Protein AF-A0AA91I4E4-F1 (afdb_monomer_lite)

Secondary structure (DSSP, 8-state):
--EEEEEEEETTS-EEEEEEETTTTEEEEEEESSHHHHHHTTSS----------TTEEEEEEETTGGGT-----EEEEEETTTTEE-S--BGGGGG----

Organism: NCBI:txid702114

Sequence (100 aa):
MARYTGAVRFGDGELRYFVFDGTTDTARRRLYISDSEAFSAWDTIIENDKSCVACDDQEVEVMPYFCHGDQRIAFTSMASKDRTRLTGITSVNTLFVSDN

Foldseek 3Di:
DDWAKKWKQFPVRQIWIFIADPVQQFTDFATHNDSVVRVVCPPPDDPPDPDDDDPQWGKIFIGRHVVVVGRDRLDIFTHHPVRRTTPGGGGSVVVPDDDD

Radius of gyration: 12.78 Å; chains: 1; bounding box: 30×31×40 Å

pLDDT: mean 79.13, std 13.7, range [42.34, 93.06]

Structure (mmCIF, N/CA/C/O backbone):
data_AF-A0AA91I4E4-F1
#
_entry.id   AF-A0AA91I4E4-F1
#
loop_
_atom_site.group_PDB
_atom_site.id
_atom_site.type_symbol
_atom_site.label_atom_id
_atom_site.label_alt_id
_atom_site.label_comp_id
_atom_site.label_asym_id
_atom_site.label_entity_id
_atom_site.label_seq_id
_atom_site.pdbx_PDB_ins_code
_atom_site.Cartn_x
_atom_site.Cartn_y
_atom_site.Cartn_z
_atom_site.occupancy
_atom_site.B_iso_or_equiv
_at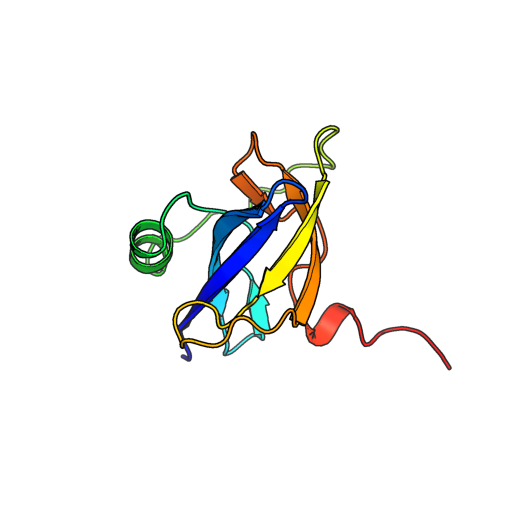om_site.auth_seq_id
_atom_site.auth_comp_id
_atom_site.auth_asym_id
_atom_site.auth_atom_id
_atom_site.pdbx_PDB_model_num
ATOM 1 N N . MET A 1 1 ? -3.084 -17.770 -6.899 1.00 60.19 1 MET A N 1
ATOM 2 C CA . MET A 1 1 ? -2.517 -16.802 -5.936 1.00 60.19 1 MET A CA 1
ATOM 3 C C . MET A 1 1 ? -3.348 -15.542 -6.009 1.00 60.19 1 MET A C 1
ATOM 5 O O . MET A 1 1 ? -3.540 -15.042 -7.113 1.00 60.19 1 MET A O 1
ATOM 9 N N . ALA A 1 2 ? -3.883 -15.088 -4.880 1.00 75.12 2 ALA A N 1
ATOM 10 C CA . ALA A 1 2 ? -4.687 -13.875 -4.823 1.00 75.12 2 ALA A CA 1
ATOM 11 C C . ALA A 1 2 ? -3.747 -12.668 -4.690 1.00 75.12 2 ALA A C 1
ATOM 13 O O . ALA A 1 2 ? -3.029 -12.549 -3.700 1.00 75.12 2 ALA A O 1
ATOM 14 N N . ARG A 1 3 ? -3.681 -11.843 -5.739 1.00 82.88 3 ARG A N 1
ATOM 15 C CA . ARG A 1 3 ? -2.786 -10.685 -5.829 1.00 82.88 3 ARG A CA 1
ATOM 16 C C . ARG A 1 3 ? -3.617 -9.437 -5.618 1.00 82.88 3 ARG A C 1
ATOM 18 O O . ARG A 1 3 ? -4.561 -9.214 -6.372 1.00 82.88 3 ARG A O 1
ATOM 25 N N . TYR A 1 4 ? -3.253 -8.650 -4.622 1.00 87.75 4 TYR A N 1
ATOM 26 C CA . TYR A 1 4 ? -3.983 -7.451 -4.262 1.00 87.75 4 TYR A CA 1
ATOM 27 C C . TYR A 1 4 ? -3.015 -6.276 -4.185 1.00 87.75 4 TYR A C 1
ATOM 29 O O . TYR A 1 4 ? -1.848 -6.433 -3.821 1.00 87.75 4 TYR A O 1
ATOM 37 N N . THR A 1 5 ? -3.499 -5.091 -4.533 1.00 90.19 5 THR A N 1
ATOM 38 C CA . THR A 1 5 ? -2.771 -3.853 -4.270 1.00 90.19 5 THR A CA 1
ATOM 39 C C . THR A 1 5 ? -3.377 -3.222 -3.030 1.00 90.19 5 THR A C 1
ATOM 41 O O . THR A 1 5 ? -4.564 -2.877 -3.008 1.00 90.19 5 THR A O 1
ATOM 44 N N . GLY A 1 6 ? -2.546 -3.100 -2.004 1.00 91.56 6 GLY A N 1
ATOM 45 C CA . GLY A 1 6 ? -2.873 -2.388 -0.788 1.00 91.56 6 GLY A CA 1
ATOM 46 C C . GLY A 1 6 ? -2.399 -0.944 -0.845 1.00 91.56 6 GLY A C 1
ATOM 47 O O . GLY A 1 6 ? -1.597 -0.559 -1.699 1.00 91.56 6 GLY A O 1
ATOM 48 N N . ALA A 1 7 ? -2.890 -0.143 0.087 1.00 93.06 7 ALA A N 1
ATOM 49 C CA . ALA A 1 7 ? -2.441 1.219 0.299 1.00 93.06 7 ALA A CA 1
ATOM 50 C C . ALA A 1 7 ? -2.193 1.468 1.783 1.00 93.06 7 ALA A C 1
ATOM 52 O O . ALA A 1 7 ? -2.878 0.917 2.642 1.00 93.06 7 ALA A O 1
ATOM 53 N N . VAL A 1 8 ? -1.204 2.294 2.083 1.00 92.38 8 VAL A N 1
ATOM 54 C CA . VAL A 1 8 ? -1.004 2.873 3.402 1.00 92.38 8 VAL A CA 1
ATOM 55 C C . VAL A 1 8 ? -1.371 4.342 3.366 1.00 92.38 8 VAL A C 1
ATOM 57 O O . VAL A 1 8 ? -1.032 5.038 2.407 1.00 92.38 8 VAL A O 1
ATOM 60 N N . ARG A 1 9 ? -2.061 4.802 4.406 1.00 92.88 9 ARG A N 1
ATOM 61 C CA . ARG A 1 9 ? -2.391 6.208 4.610 1.00 92.88 9 ARG A CA 1
ATOM 62 C C . ARG A 1 9 ? -1.516 6.773 5.716 1.00 92.88 9 ARG A C 1
ATOM 64 O O . ARG A 1 9 ? -1.525 6.267 6.835 1.00 92.88 9 ARG A O 1
ATOM 71 N N . PHE A 1 10 ? -0.756 7.805 5.377 1.00 90.81 10 PHE A N 1
ATOM 72 C CA . PHE A 1 10 ? 0.031 8.576 6.332 1.00 90.81 10 PHE A CA 1
ATOM 73 C C . PHE A 1 10 ? -0.845 9.611 7.044 1.00 90.81 10 PHE A C 1
ATOM 75 O O . PHE A 1 10 ? -1.926 9.959 6.566 1.00 90.81 10 PHE A O 1
ATOM 82 N N . GLY A 1 11 ? -0.370 10.128 8.181 1.00 86.44 11 GLY A N 1
ATOM 83 C CA . GLY A 1 11 ? -1.120 11.087 9.005 1.00 86.44 11 GLY A CA 1
ATOM 84 C C . GLY A 1 11 ? -1.471 12.412 8.314 1.00 86.44 11 GLY A C 1
ATOM 85 O O . GLY A 1 11 ? -2.384 13.105 8.749 1.00 86.44 11 GLY A O 1
ATOM 86 N N . ASP A 1 12 ? -0.795 12.757 7.218 1.00 87.94 12 ASP A N 1
ATOM 87 C CA . ASP A 1 12 ? -1.113 13.912 6.369 1.00 87.94 12 ASP A CA 1
ATOM 88 C C . ASP A 1 12 ? -2.098 13.592 5.229 1.00 87.94 12 ASP A C 1
ATOM 90 O O . ASP A 1 12 ? -2.403 14.453 4.406 1.00 87.94 12 ASP A O 1
ATOM 94 N N . GLY A 1 13 ? -2.611 12.360 5.178 1.00 86.44 13 GLY A N 1
ATOM 95 C CA . GLY A 1 13 ? -3.522 11.881 4.142 1.00 86.44 13 GLY A CA 1
ATOM 96 C C . GLY A 1 13 ? -2.827 11.392 2.870 1.00 86.44 13 GLY A C 1
ATOM 97 O O . GLY A 1 13 ? -3.517 10.957 1.948 1.00 86.44 13 GLY A O 1
ATOM 98 N N . GLU A 1 14 ? -1.490 11.423 2.803 1.00 90.25 14 GLU A N 1
ATOM 99 C CA . GLU A 1 14 ? -0.749 10.869 1.670 1.00 90.25 14 GLU A CA 1
ATOM 100 C C . GLU A 1 14 ? -0.971 9.354 1.585 1.00 90.25 14 GLU A C 1
ATOM 102 O O . GLU A 1 14 ? -0.857 8.633 2.581 1.00 90.25 14 GLU A O 1
ATOM 107 N N . LEU A 1 15 ? -1.275 8.870 0.380 1.00 91.69 15 LEU A N 1
ATOM 108 C CA . LEU A 1 15 ? -1.407 7.448 0.095 1.00 91.69 15 LEU A CA 1
ATOM 109 C C . LEU A 1 15 ? -0.148 6.931 -0.588 1.00 91.69 15 LEU A C 1
ATOM 111 O O . LEU A 1 15 ? 0.324 7.503 -1.571 1.00 91.69 15 LEU A O 1
ATOM 115 N N . ARG A 1 16 ? 0.359 5.805 -0.097 1.00 92.81 16 ARG A N 1
ATOM 116 C CA . ARG A 1 16 ? 1.369 5.009 -0.797 1.00 92.81 16 ARG A CA 1
ATOM 117 C C . ARG A 1 16 ? 0.855 3.602 -1.006 1.00 92.81 16 ARG A C 1
ATOM 119 O O . ARG A 1 16 ? 0.148 3.068 -0.164 1.00 92.81 16 ARG A O 1
ATOM 126 N N . TYR A 1 17 ? 1.243 2.984 -2.104 1.00 92.25 17 TYR A N 1
ATOM 127 C CA . TYR A 1 17 ? 0.722 1.688 -2.518 1.00 92.25 17 TYR A CA 1
ATOM 128 C C . TYR A 1 17 ? 1.714 0.584 -2.208 1.00 92.25 17 TYR A C 1
ATOM 130 O O . TYR A 1 17 ? 2.918 0.810 -2.201 1.00 92.25 17 TYR A O 1
ATOM 138 N N . PHE A 1 18 ? 1.234 -0.624 -1.971 1.00 91.06 18 PHE A N 1
ATOM 139 C CA . PHE A 1 18 ? 2.083 -1.790 -1.784 1.00 91.06 18 PHE A CA 1
ATOM 140 C C . PHE A 1 18 ? 1.421 -3.027 -2.360 1.00 91.06 18 PHE A C 1
ATOM 142 O O . PHE A 1 18 ? 0.221 -3.073 -2.624 1.00 91.06 18 PHE A O 1
ATOM 149 N N . VAL A 1 19 ? 2.227 -4.060 -2.543 1.00 90.00 19 VAL A N 1
ATOM 150 C CA . VAL A 1 19 ? 1.743 -5.355 -2.998 1.00 90.00 19 VAL A CA 1
ATOM 151 C C . VAL A 1 19 ? 1.303 -6.177 -1.796 1.00 90.00 19 VAL A C 1
ATOM 153 O O . VAL A 1 19 ? 2.112 -6.438 -0.909 1.00 90.00 19 VAL A O 1
ATOM 156 N N . PHE A 1 20 ? 0.054 -6.620 -1.781 1.00 88.69 20 PHE A N 1
ATOM 157 C CA . PHE A 1 20 ? -0.480 -7.520 -0.770 1.00 88.69 20 PHE A CA 1
ATOM 158 C C . PHE A 1 20 ? -0.657 -8.924 -1.355 1.00 88.69 20 PHE A C 1
ATOM 160 O O . PHE A 1 20 ? -1.346 -9.130 -2.359 1.00 88.69 20 PHE A O 1
ATOM 167 N N . ASP A 1 21 ? 0.000 -9.903 -0.739 1.00 87.44 21 ASP A N 1
ATOM 168 C CA . ASP A 1 21 ? -0.184 -11.309 -1.073 1.00 87.44 21 ASP A CA 1
ATOM 169 C C . ASP A 1 21 ? -1.322 -11.871 -0.225 1.00 87.44 21 ASP A C 1
ATOM 171 O O . ASP A 1 21 ? -1.135 -12.208 0.942 1.00 87.44 21 ASP A O 1
ATOM 175 N N . GLY A 1 22 ? -2.503 -12.002 -0.827 1.00 82.94 22 GLY A N 1
ATOM 176 C CA . GLY A 1 22 ? -3.672 -12.573 -0.161 1.00 82.94 22 GLY A CA 1
ATOM 177 C C . GLY A 1 22 ? -3.580 -14.082 0.076 1.00 82.94 22 GLY A C 1
ATOM 178 O O . GLY A 1 22 ? -4.460 -14.652 0.706 1.00 82.94 22 GLY A O 1
ATOM 179 N N . THR A 1 23 ? -2.544 -14.751 -0.439 1.00 83.56 23 THR A N 1
ATOM 180 C CA . THR A 1 23 ? -2.290 -16.176 -0.168 1.00 83.56 23 THR A CA 1
ATOM 181 C C . THR A 1 23 ? -1.590 -16.358 1.176 1.00 83.56 23 THR A C 1
ATOM 183 O O . THR A 1 23 ? -1.868 -17.314 1.893 1.00 83.56 23 THR A O 1
ATOM 186 N N . THR A 1 24 ? -0.667 -15.452 1.502 1.00 82.12 24 THR A N 1
ATOM 187 C CA . THR A 1 24 ? 0.124 -15.462 2.744 1.00 82.12 24 THR A CA 1
ATOM 188 C C . THR A 1 24 ? -0.309 -14.375 3.727 1.00 82.12 24 THR A C 1
ATOM 190 O O . THR A 1 24 ? 0.308 -14.219 4.778 1.00 82.12 24 THR A O 1
ATOM 193 N N . ASP A 1 25 ? -1.353 -13.618 3.381 1.00 83.12 25 ASP A N 1
ATOM 194 C CA . ASP A 1 25 ? -1.888 -12.493 4.147 1.00 83.12 25 ASP A CA 1
ATOM 195 C C . ASP A 1 25 ? -0.783 -11.511 4.583 1.00 83.12 25 ASP A C 1
ATOM 197 O O . ASP A 1 25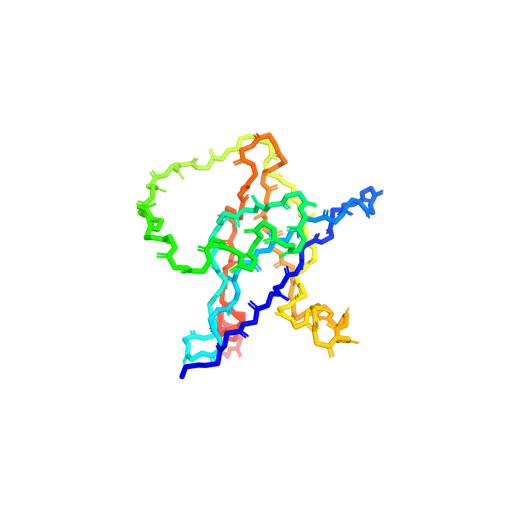 ? -0.657 -11.108 5.742 1.00 83.12 25 ASP A O 1
ATOM 201 N N . THR A 1 26 ? 0.111 -11.194 3.644 1.00 83.44 26 THR A N 1
ATOM 202 C CA . THR A 1 26 ? 1.331 -10.428 3.916 1.00 83.44 26 THR A CA 1
ATOM 203 C C . THR A 1 26 ? 1.500 -9.282 2.926 1.00 83.44 26 THR A C 1
ATOM 205 O O . THR A 1 26 ? 1.490 -9.458 1.707 1.00 83.44 26 THR A O 1
ATOM 208 N N . ALA A 1 27 ? 1.713 -8.084 3.460 1.00 85.38 27 ALA A N 1
ATOM 209 C CA . ALA A 1 27 ? 2.119 -6.903 2.721 1.00 85.38 27 ALA A CA 1
ATOM 210 C C . ALA A 1 27 ? 3.612 -6.970 2.389 1.00 85.38 27 ALA A C 1
ATOM 212 O O . ALA A 1 27 ? 4.469 -7.142 3.261 1.00 85.38 27 ALA A O 1
ATOM 213 N N . ARG A 1 28 ? 3.957 -6.762 1.119 1.00 86.44 28 ARG A N 1
ATOM 214 C CA . ARG A 1 28 ? 5.340 -6.488 0.742 1.00 86.44 28 ARG A CA 1
ATOM 215 C C . ARG A 1 28 ? 5.753 -5.160 1.349 1.00 86.44 28 ARG A C 1
ATOM 217 O O . ARG A 1 28 ? 5.021 -4.178 1.307 1.00 86.44 28 ARG A O 1
ATOM 224 N N . ARG A 1 29 ? 6.975 -5.127 1.876 1.00 84.44 29 ARG A N 1
ATOM 225 C CA . ARG A 1 29 ? 7.462 -3.945 2.583 1.00 84.44 29 ARG A CA 1
ATOM 226 C C . ARG A 1 29 ? 7.634 -2.729 1.681 1.00 84.44 29 ARG A C 1
ATOM 228 O O . ARG A 1 29 ? 7.565 -1.622 2.184 1.00 84.44 29 ARG A O 1
ATOM 235 N N . ARG A 1 30 ? 7.912 -2.898 0.389 1.00 86.50 30 ARG A N 1
ATOM 236 C CA . ARG A 1 30 ? 8.150 -1.766 -0.515 1.00 86.50 30 ARG A CA 1
ATOM 237 C C . ARG A 1 30 ? 6.848 -1.004 -0.766 1.00 86.50 30 ARG A C 1
ATOM 239 O O . ARG A 1 30 ? 5.842 -1.612 -1.122 1.00 86.50 30 ARG A O 1
ATOM 246 N N . LEU A 1 31 ? 6.916 0.311 -0.603 1.00 88.38 31 LEU A N 1
ATOM 247 C CA . LEU A 1 31 ? 5.858 1.246 -0.944 1.00 88.38 31 LEU A CA 1
ATOM 248 C C . LEU A 1 31 ? 6.144 1.901 -2.300 1.00 88.38 31 LEU A C 1
ATOM 250 O O . LEU A 1 31 ? 7.297 2.121 -2.673 1.00 88.38 31 LEU A O 1
ATOM 254 N N . TYR A 1 32 ? 5.079 2.251 -3.002 1.00 90.31 32 TYR A N 1
ATOM 255 C CA . TYR A 1 32 ? 5.069 2.846 -4.331 1.00 90.31 32 TYR A CA 1
ATOM 256 C C . TYR A 1 32 ? 4.229 4.116 -4.322 1.00 90.31 32 TYR A C 1
ATOM 258 O O . TYR A 1 32 ? 3.363 4.294 -3.461 1.00 90.31 32 TYR A O 1
ATOM 266 N N . ILE A 1 33 ? 4.497 5.017 -5.262 1.00 88.31 33 ILE A N 1
ATOM 267 C CA . ILE A 1 33 ? 3.785 6.297 -5.339 1.00 88.31 33 ILE A CA 1
ATOM 268 C C . ILE A 1 33 ? 2.436 6.101 -6.032 1.00 88.31 33 ILE A C 1
ATOM 270 O O . ILE A 1 33 ? 1.472 6.774 -5.684 1.00 88.31 33 ILE A O 1
ATOM 274 N N . SER A 1 34 ? 2.350 5.145 -6.963 1.00 87.44 34 SER A N 1
ATOM 275 C CA . SER A 1 34 ? 1.127 4.860 -7.723 1.00 87.44 34 SER A CA 1
ATOM 276 C 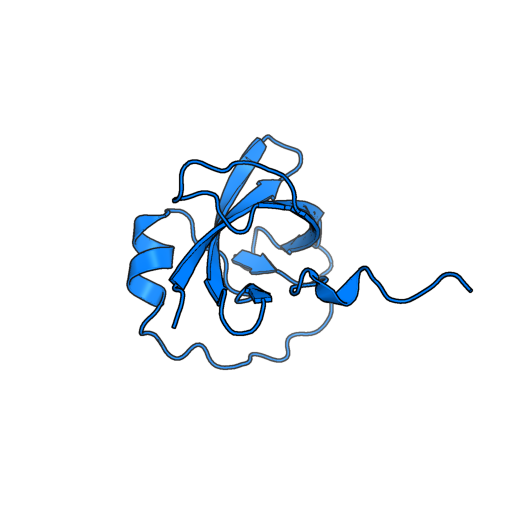C . SER A 1 34 ? 0.697 3.395 -7.620 1.00 87.44 34 SER A C 1
ATOM 278 O O . SER A 1 34 ? 1.528 2.494 -7.483 1.00 87.44 34 SER A O 1
ATOM 280 N N . ASP A 1 35 ? -0.604 3.141 -7.763 1.00 85.00 35 ASP A N 1
ATOM 281 C CA . ASP A 1 35 ? -1.185 1.794 -7.814 1.00 85.00 35 ASP A CA 1
ATOM 282 C C . ASP A 1 35 ? -0.606 0.969 -8.973 1.00 85.00 35 ASP A C 1
ATOM 284 O O . ASP A 1 35 ? -0.309 -0.216 -8.816 1.00 85.00 35 ASP A O 1
ATOM 288 N N . SER A 1 36 ? -0.372 1.618 -10.115 1.00 84.94 36 SER A N 1
ATOM 289 C CA . SER A 1 36 ? 0.143 0.983 -11.327 1.00 84.94 36 SER A CA 1
ATOM 290 C C . SER A 1 36 ? 1.595 0.521 -11.160 1.00 84.94 36 SER A C 1
ATOM 292 O O . SER A 1 36 ? 1.988 -0.514 -11.704 1.00 84.94 36 SER A O 1
ATOM 294 N N . GLU A 1 37 ? 2.388 1.249 -10.366 1.00 86.25 37 GLU A N 1
ATOM 295 C CA . GLU A 1 37 ? 3.752 0.848 -10.004 1.00 86.25 37 GLU A CA 1
ATOM 296 C C . GLU A 1 37 ? 3.736 -0.371 -9.082 1.00 86.25 37 GLU A C 1
ATOM 298 O O . GLU A 1 37 ? 4.467 -1.331 -9.326 1.00 86.25 37 GLU A O 1
ATOM 303 N N . ALA A 1 38 ? 2.872 -0.366 -8.062 1.00 84.75 38 ALA A N 1
ATOM 304 C CA . ALA A 1 38 ? 2.712 -1.506 -7.166 1.00 84.75 38 ALA A CA 1
ATOM 305 C C . ALA A 1 38 ? 2.238 -2.753 -7.930 1.00 84.75 38 ALA A C 1
ATOM 307 O O . ALA A 1 38 ? 2.793 -3.835 -7.746 1.00 84.75 38 ALA A O 1
ATOM 308 N N . PHE A 1 39 ? 1.273 -2.594 -8.838 1.00 83.62 39 PHE A N 1
ATOM 309 C CA . PHE A 1 39 ? 0.773 -3.678 -9.681 1.00 83.62 39 PHE A CA 1
ATOM 310 C C . PHE A 1 39 ? 1.875 -4.260 -10.577 1.00 83.62 39 PHE A C 1
ATOM 312 O O . PHE A 1 39 ? 2.067 -5.475 -10.617 1.00 83.62 39 PHE A O 1
ATOM 319 N N . SER A 1 40 ? 2.653 -3.396 -11.235 1.00 84.62 40 SER A N 1
ATOM 320 C CA . SER A 1 40 ? 3.763 -3.811 -12.105 1.00 84.62 40 SER A CA 1
ATOM 321 C C . SER A 1 40 ? 4.904 -4.471 -11.327 1.00 84.62 40 SER A C 1
ATOM 323 O O . SER A 1 40 ? 5.587 -5.354 -11.840 1.00 84.62 40 SER A O 1
ATOM 325 N N . ALA A 1 41 ? 5.105 -4.077 -10.069 1.00 83.88 41 ALA A N 1
ATOM 326 C CA . ALA A 1 41 ? 6.138 -4.633 -9.209 1.00 83.88 41 ALA A CA 1
ATOM 327 C C . ALA A 1 41 ? 5.788 -6.005 -8.611 1.00 83.88 41 ALA A C 1
ATOM 329 O O . ALA A 1 41 ? 6.607 -6.575 -7.883 1.00 83.88 41 ALA A O 1
ATOM 330 N N . TRP A 1 42 ? 4.606 -6.560 -8.905 1.00 79.06 42 TRP A N 1
ATOM 331 C CA . TRP A 1 42 ? 4.243 -7.899 -8.446 1.00 79.06 42 TRP A CA 1
ATOM 332 C C . TRP A 1 42 ? 5.265 -8.953 -8.905 1.00 79.06 42 TRP A C 1
ATOM 334 O O . TRP A 1 42 ? 5.721 -9.765 -8.091 1.00 79.06 42 TRP A O 1
ATOM 344 N N . ASP A 1 43 ? 5.633 -8.932 -10.188 1.00 76.62 43 ASP A N 1
ATOM 345 C CA . ASP A 1 43 ? 6.547 -9.911 -10.796 1.00 76.62 43 ASP A CA 1
ATOM 346 C C . ASP A 1 43 ? 8.026 -9.604 -10.507 1.00 76.62 43 ASP A C 1
ATOM 348 O O . ASP A 1 43 ? 8.900 -10.443 -10.729 1.00 76.62 43 ASP A O 1
ATOM 352 N N . THR A 1 44 ? 8.314 -8.434 -9.932 1.00 74.69 44 THR A N 1
ATOM 353 C CA . THR A 1 44 ? 9.651 -8.093 -9.454 1.00 74.69 44 THR A CA 1
ATOM 354 C C . THR A 1 44 ? 9.942 -8.855 -8.163 1.00 74.69 44 THR A C 1
ATOM 356 O O . THR A 1 44 ? 9.257 -8.692 -7.149 1.00 74.69 44 THR A O 1
ATOM 359 N N . ILE A 1 45 ? 10.991 -9.678 -8.186 1.00 59.72 45 ILE A N 1
ATOM 360 C CA . ILE A 1 45 ? 11.554 -10.302 -6.986 1.00 59.72 45 ILE A CA 1
ATOM 361 C C . ILE A 1 45 ? 12.200 -9.182 -6.169 1.00 59.72 45 ILE A C 1
ATOM 363 O O . ILE A 1 45 ? 13.240 -8.651 -6.548 1.00 59.72 45 ILE A O 1
ATOM 367 N N . ILE A 1 46 ? 11.562 -8.785 -5.070 1.00 60.81 46 ILE A N 1
ATOM 368 C CA . ILE A 1 46 ? 12.128 -7.781 -4.168 1.00 60.81 46 ILE A CA 1
ATOM 369 C C . ILE A 1 46 ? 13.000 -8.513 -3.154 1.00 60.81 46 ILE A C 1
ATOM 371 O O . ILE A 1 46 ? 12.495 -9.293 -2.343 1.00 60.81 46 ILE A O 1
ATOM 375 N N . GLU A 1 47 ? 14.309 -8.265 -3.213 1.00 54.16 47 GLU A N 1
ATOM 376 C CA . GLU A 1 47 ? 15.256 -8.764 -2.223 1.00 54.16 47 GLU A CA 1
ATOM 377 C C . GLU A 1 47 ? 14.864 -8.292 -0.821 1.00 54.16 47 GLU A C 1
ATOM 379 O O . GLU A 1 47 ? 14.458 -7.150 -0.584 1.00 54.16 47 GLU A O 1
ATOM 384 N N . ASN A 1 48 ? 14.942 -9.230 0.117 1.00 52.28 48 ASN A N 1
ATOM 385 C CA . ASN A 1 48 ? 14.510 -9.065 1.492 1.00 52.28 48 ASN A CA 1
ATOM 386 C C . ASN A 1 48 ? 15.551 -8.226 2.243 1.00 52.28 48 ASN A C 1
ATOM 388 O O . ASN A 1 48 ? 16.383 -8.744 2.985 1.00 52.28 48 ASN A O 1
ATOM 392 N N . ASP A 1 49 ? 15.553 -6.922 1.984 1.00 51.47 49 ASP A N 1
ATOM 393 C CA . ASP A 1 49 ? 16.555 -6.021 2.527 1.00 51.47 49 ASP A CA 1
ATOM 394 C C . ASP A 1 49 ? 16.350 -5.894 4.045 1.00 51.47 49 ASP A C 1
ATOM 396 O O . ASP A 1 49 ? 15.349 -5.347 4.514 1.00 51.47 49 ASP A O 1
ATOM 400 N N . LYS A 1 50 ? 17.244 -6.473 4.845 1.00 52.19 50 LYS A N 1
ATOM 401 C CA . LYS A 1 50 ? 17.182 -6.456 6.314 1.00 52.19 50 LYS A CA 1
ATOM 402 C C . LYS A 1 50 ? 17.665 -5.106 6.858 1.00 52.19 50 LYS A C 1
ATOM 404 O O . LYS A 1 50 ? 18.633 -5.062 7.608 1.00 52.19 50 LYS A O 1
ATOM 409 N N . SER A 1 51 ? 17.027 -3.998 6.490 1.00 48.06 51 SER A N 1
ATOM 410 C CA . SER A 1 51 ? 17.379 -2.709 7.087 1.00 48.06 51 SER A CA 1
ATOM 411 C C . SER A 1 51 ? 16.697 -2.538 8.444 1.00 48.06 51 SER A C 1
ATOM 413 O O . SER A 1 51 ? 15.481 -2.667 8.579 1.00 48.06 51 SER A O 1
ATOM 415 N N . CYS A 1 52 ? 17.539 -2.247 9.427 1.00 48.97 52 CYS A N 1
ATOM 416 C CA . CYS A 1 52 ? 17.262 -1.871 10.805 1.00 48.97 52 CYS A CA 1
ATOM 417 C C . CYS A 1 52 ? 16.441 -0.569 10.929 1.00 48.97 52 CYS A C 1
ATOM 419 O O . CYS A 1 52 ? 16.446 0.260 10.017 1.00 48.97 52 CYS A O 1
ATOM 421 N N . VAL A 1 53 ? 15.747 -0.469 12.073 1.00 52.94 53 VAL A N 1
ATOM 422 C CA . VAL A 1 53 ? 14.831 0.586 12.560 1.00 52.94 53 VAL A CA 1
ATOM 42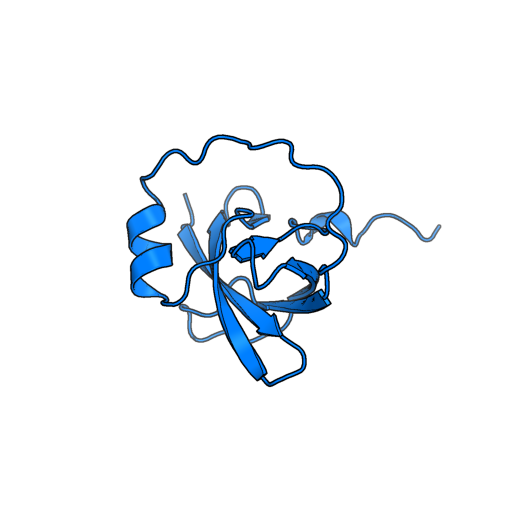3 C C . VAL A 1 53 ? 15.240 1.984 12.088 1.00 52.94 53 VAL A C 1
ATOM 425 O O . VAL A 1 53 ? 16.371 2.409 12.330 1.00 52.94 53 VAL A O 1
ATOM 428 N N . ALA A 1 54 ? 14.334 2.679 11.399 1.00 55.59 54 ALA A N 1
ATOM 429 C CA . ALA A 1 54 ? 14.595 3.993 10.826 1.00 55.59 54 ALA A CA 1
ATOM 430 C C . ALA A 1 54 ? 14.035 5.093 11.743 1.00 55.59 54 ALA A C 1
ATOM 432 O O . ALA A 1 54 ? 12.955 4.959 12.308 1.00 55.59 54 ALA A O 1
ATOM 433 N N . CYS A 1 55 ? 14.774 6.193 11.911 1.00 60.78 55 CYS A N 1
ATOM 434 C CA . CYS A 1 55 ? 14.359 7.308 12.773 1.00 60.78 55 CYS A CA 1
ATOM 435 C C . CYS A 1 55 ? 13.157 8.106 12.225 1.00 60.78 55 CYS A C 1
ATOM 437 O O . CYS A 1 55 ? 12.641 8.967 12.930 1.00 60.78 55 CYS A O 1
ATOM 439 N N . ASP A 1 56 ? 12.742 7.853 10.983 1.00 77.56 56 ASP A N 1
ATOM 440 C CA . ASP A 1 56 ? 11.641 8.521 10.280 1.00 77.56 56 ASP A CA 1
ATOM 441 C C . ASP A 1 56 ? 10.392 7.635 10.130 1.00 77.56 56 ASP A C 1
ATOM 443 O O . ASP A 1 56 ? 9.502 7.928 9.332 1.00 77.56 56 ASP A O 1
ATOM 447 N N . ASP A 1 57 ? 10.321 6.548 10.899 1.00 82.75 57 ASP A N 1
ATOM 448 C CA . ASP A 1 57 ? 9.150 5.684 10.944 1.00 82.75 57 ASP A CA 1
ATOM 449 C C . ASP A 1 57 ? 7.933 6.459 11.476 1.00 82.75 57 ASP A C 1
ATOM 451 O O . ASP A 1 57 ? 7.933 6.988 12.588 1.00 82.75 57 ASP A O 1
ATOM 455 N N . GLN A 1 58 ? 6.873 6.506 10.672 1.00 86.81 58 GLN A N 1
ATOM 456 C CA . GLN A 1 58 ? 5.591 7.114 11.011 1.00 86.81 58 GLN A CA 1
ATOM 457 C C . GLN A 1 58 ? 4.514 6.043 11.115 1.00 86.81 58 GLN A C 1
ATOM 459 O O . GLN A 1 58 ? 4.536 5.058 10.375 1.00 86.81 58 GLN A O 1
ATOM 464 N N . GLU A 1 59 ? 3.557 6.255 12.016 1.00 89.75 59 GLU A N 1
ATOM 465 C CA . GLU A 1 59 ? 2.369 5.412 12.073 1.00 89.75 59 GLU A CA 1
ATOM 466 C C . GLU A 1 59 ? 1.527 5.625 10.809 1.00 89.75 59 GLU A C 1
ATOM 468 O O . GLU A 1 59 ? 1.264 6.756 10.389 1.00 89.75 59 GLU A O 1
ATOM 473 N N . VAL A 1 60 ? 1.134 4.517 10.189 1.00 89.75 60 VAL A N 1
ATOM 474 C CA . VAL A 1 60 ? 0.329 4.483 8.975 1.00 89.75 60 VAL A CA 1
ATOM 475 C C . VAL A 1 60 ? -0.814 3.498 9.114 1.00 89.75 60 VAL A C 1
ATOM 477 O O . VAL A 1 60 ? -0.673 2.416 9.685 1.00 89.75 60 VAL A O 1
ATOM 480 N N . GLU A 1 61 ? -1.949 3.844 8.528 1.00 91.56 61 GLU A N 1
ATOM 481 C CA . GLU A 1 61 ? -3.090 2.943 8.428 1.00 91.56 61 GLU A CA 1
ATOM 482 C C . GLU A 1 61 ? -2.954 2.091 7.171 1.00 91.56 61 GLU A C 1
ATOM 484 O O . GLU A 1 61 ? -2.764 2.612 6.073 1.00 91.56 61 GLU A O 1
ATOM 489 N N . VAL A 1 62 ? -3.063 0.776 7.318 1.00 90.25 62 VAL A N 1
ATOM 490 C CA . VAL A 1 62 ? -2.857 -0.195 6.246 1.00 90.25 62 VAL A CA 1
ATOM 491 C C . VAL A 1 62 ? -4.203 -0.694 5.722 1.00 90.25 62 VAL A C 1
ATOM 493 O O . VAL A 1 62 ? -5.024 -1.221 6.473 1.00 90.25 62 VAL A O 1
ATOM 496 N N . MET A 1 63 ? -4.408 -0.565 4.411 1.00 92.81 63 MET A N 1
ATOM 497 C CA . MET A 1 63 ? -5.598 -0.974 3.659 1.00 92.81 63 MET A CA 1
ATOM 498 C C . MET A 1 63 ? -5.199 -2.022 2.605 1.00 92.81 63 MET A C 1
ATOM 500 O O . MET A 1 63 ? -4.804 -1.659 1.498 1.00 92.81 63 MET A O 1
ATOM 504 N N . PRO A 1 64 ? -5.266 -3.329 2.909 1.00 87.62 64 PRO A N 1
ATOM 505 C CA . PRO A 1 64 ? -4.732 -4.387 2.041 1.00 87.62 64 PRO A CA 1
ATOM 506 C C . PRO A 1 64 ? -5.463 -4.554 0.701 1.00 87.62 64 PRO A C 1
ATOM 508 O O . PRO A 1 64 ? -4.887 -5.067 -0.256 1.00 87.62 64 PRO A O 1
ATOM 511 N N . TYR A 1 65 ? -6.721 -4.113 0.630 1.00 88.06 65 TYR A N 1
ATOM 512 C CA . TYR A 1 65 ? -7.632 -4.346 -0.494 1.00 88.06 65 TYR A CA 1
ATOM 513 C C . TYR A 1 65 ? -7.994 -3.060 -1.259 1.00 88.06 65 TYR A C 1
ATOM 515 O O . TYR A 1 65 ? -9.019 -3.002 -1.940 1.00 88.06 65 TYR A O 1
ATOM 523 N N . PHE A 1 66 ? -7.138 -2.034 -1.192 1.00 87.38 66 PHE A N 1
ATOM 524 C CA . PHE A 1 66 ? -7.426 -0.695 -1.716 1.00 87.38 66 PHE A CA 1
ATOM 525 C C . PHE A 1 66 ? -7.854 -0.683 -3.195 1.00 87.38 66 PHE A C 1
ATOM 527 O O . PHE A 1 66 ? -8.886 -0.106 -3.538 1.00 87.38 66 PHE A O 1
ATOM 534 N N . CYS A 1 67 ? -7.130 -1.372 -4.084 1.00 82.75 67 CYS A N 1
ATOM 535 C CA . CYS A 1 67 ? -7.485 -1.414 -5.513 1.00 82.75 67 CYS A CA 1
ATOM 536 C C . CYS A 1 67 ? -8.703 -2.292 -5.842 1.00 82.75 67 CYS A C 1
ATOM 538 O O . CYS A 1 67 ? -9.136 -2.330 -6.990 1.00 82.75 67 CYS A O 1
ATOM 540 N N . HIS A 1 68 ? -9.284 -2.970 -4.850 1.00 81.69 68 HIS A N 1
ATOM 541 C CA . HIS A 1 68 ? -10.533 -3.725 -4.992 1.00 81.69 68 HIS A CA 1
ATOM 542 C C . HIS A 1 68 ? -11.758 -2.884 -4.617 1.00 81.69 68 HIS A C 1
ATOM 544 O O . HIS A 1 68 ? -12.860 -3.414 -4.494 1.00 81.69 68 HIS A O 1
ATOM 550 N N . GLY A 1 69 ? -11.569 -1.573 -4.430 1.00 80.31 69 GLY A N 1
ATOM 551 C CA . GLY A 1 69 ? -12.606 -0.662 -3.957 1.00 80.31 69 GLY A CA 1
ATOM 552 C C . GLY A 1 69 ? -12.852 -0.760 -2.451 1.00 80.31 69 GLY A C 1
ATOM 553 O O . GLY A 1 69 ? -13.771 -0.114 -1.954 1.00 80.31 69 GLY A O 1
ATOM 554 N N . ASP A 1 70 ? -12.044 -1.538 -1.724 1.00 83.62 70 ASP A N 1
ATOM 555 C CA . ASP A 1 70 ? -12.144 -1.674 -0.277 1.00 83.62 70 ASP A CA 1
ATOM 556 C C . ASP A 1 70 ? -11.046 -0.857 0.418 1.00 83.62 70 ASP A C 1
ATOM 558 O O . ASP A 1 70 ? -9.868 -1.210 0.430 1.00 83.62 70 ASP A O 1
ATOM 562 N N . GLN A 1 71 ? -11.455 0.269 1.000 1.00 84.75 71 GLN A N 1
ATOM 563 C CA . GLN A 1 71 ? -10.589 1.181 1.751 1.00 84.75 71 GLN A CA 1
ATOM 564 C C . GLN A 1 71 ? -10.642 0.920 3.260 1.00 84.75 71 GLN A C 1
ATOM 566 O O . GLN A 1 71 ? -10.316 1.795 4.063 1.00 84.75 71 GLN A O 1
ATOM 571 N N . ARG A 1 72 ? -11.098 -0.265 3.680 1.00 87.75 72 ARG A N 1
ATOM 572 C CA . ARG A 1 72 ? -11.103 -0.627 5.095 1.00 87.75 72 ARG A CA 1
ATOM 573 C C . ARG A 1 72 ? -9.681 -0.718 5.624 1.00 87.75 72 ARG A C 1
ATOM 575 O O . ARG A 1 72 ? -8.828 -1.422 5.082 1.00 87.75 72 ARG A O 1
ATOM 582 N N . ILE A 1 73 ? -9.467 -0.020 6.731 1.00 87.94 73 ILE A N 1
ATOM 583 C CA . ILE A 1 73 ? -8.248 -0.114 7.520 1.00 87.94 73 ILE A CA 1
ATOM 584 C C . ILE A 1 73 ? -8.261 -1.489 8.181 1.00 87.94 73 ILE A C 1
ATOM 586 O O . ILE A 1 73 ? -9.145 -1.786 8.983 1.00 87.94 73 ILE A O 1
ATOM 590 N N . ALA A 1 74 ? -7.304 -2.336 7.814 1.00 86.25 74 ALA A N 1
ATOM 591 C CA . ALA A 1 74 ? -7.138 -3.635 8.449 1.00 86.25 74 ALA A CA 1
ATOM 592 C C . ALA A 1 74 ? -6.361 -3.492 9.759 1.00 86.25 74 ALA A C 1
ATOM 594 O O . ALA A 1 74 ? -6.703 -4.131 10.750 1.00 86.25 74 ALA A O 1
ATOM 595 N N . PHE A 1 75 ? -5.322 -2.653 9.757 1.00 86.06 75 PHE A N 1
ATOM 596 C CA . PHE A 1 75 ? -4.467 -2.425 10.914 1.00 86.06 75 PHE A CA 1
ATOM 597 C C . PHE A 1 75 ? -3.610 -1.165 10.793 1.00 86.06 75 PHE A C 1
ATOM 599 O O . PHE A 1 75 ? -3.471 -0.612 9.704 1.00 86.06 75 PHE A O 1
ATOM 606 N N . THR A 1 76 ? -2.998 -0.741 11.898 1.00 87.94 76 THR A N 1
ATOM 607 C CA . THR A 1 76 ? -1.953 0.288 11.908 1.00 87.94 76 THR A CA 1
ATOM 608 C C . THR A 1 76 ? -0.565 -0.348 11.923 1.00 87.94 76 THR A C 1
ATOM 610 O O . THR A 1 76 ? -0.341 -1.411 12.503 1.00 87.94 76 THR A O 1
ATOM 613 N N . SER A 1 77 ? 0.378 0.281 11.233 1.00 88.50 77 SER A N 1
ATOM 614 C CA . SER A 1 77 ? 1.769 -0.158 11.154 1.00 88.50 77 SER A CA 1
ATOM 615 C C . SER A 1 77 ? 2.709 1.040 11.129 1.00 88.50 77 SER A C 1
ATOM 617 O O . SER A 1 77 ? 2.268 2.179 11.196 1.00 88.50 77 SER A O 1
ATOM 619 N N . MET A 1 78 ? 4.007 0.779 11.013 1.00 88.69 78 MET A N 1
ATOM 620 C CA . MET A 1 78 ? 5.029 1.803 10.837 1.00 88.69 78 MET A CA 1
ATOM 621 C C . MET A 1 78 ? 5.538 1.787 9.400 1.00 88.69 78 MET A C 1
ATOM 623 O O . MET A 1 78 ? 5.779 0.715 8.827 1.00 88.69 78 MET A O 1
ATOM 627 N N . ALA A 1 79 ? 5.717 2.968 8.820 1.00 87.94 79 ALA A N 1
ATOM 628 C CA . ALA A 1 79 ? 6.333 3.138 7.517 1.00 87.94 79 ALA A CA 1
ATOM 629 C C . ALA A 1 79 ? 7.203 4.389 7.445 1.00 87.94 79 ALA A C 1
ATOM 631 O O . ALA A 1 79 ? 6.893 5.422 8.029 1.00 87.94 79 ALA A O 1
ATOM 632 N N . SER A 1 80 ? 8.251 4.299 6.636 1.00 85.56 80 SER A N 1
ATOM 633 C CA . SER A 1 80 ? 9.139 5.401 6.285 1.00 85.56 80 SER A CA 1
ATOM 634 C C . SER A 1 80 ? 8.750 5.954 4.913 1.00 85.56 80 SER A C 1
ATOM 636 O O . SER A 1 80 ? 8.712 5.214 3.915 1.00 85.56 80 SER A O 1
ATOM 638 N N . LYS A 1 81 ? 8.471 7.264 4.853 1.00 82.12 81 LYS A N 1
ATOM 639 C CA . LYS A 1 81 ? 8.207 7.979 3.592 1.00 82.12 81 LYS A CA 1
ATOM 640 C C . LYS A 1 81 ? 9.462 8.061 2.735 1.00 82.12 81 LYS A C 1
ATOM 642 O O . LYS A 1 81 ? 9.413 7.689 1.562 1.00 82.12 81 LYS A O 1
ATOM 647 N N . ASP A 1 82 ? 10.579 8.483 3.326 1.00 82.06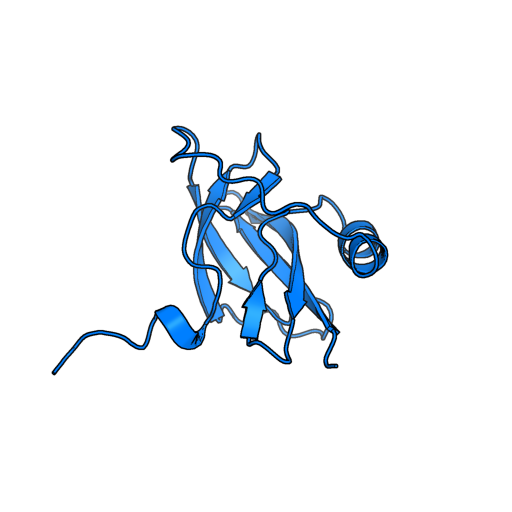 82 ASP A N 1
ATOM 648 C CA . ASP A 1 82 ? 11.857 8.673 2.635 1.00 82.06 82 ASP A CA 1
ATOM 649 C C . ASP A 1 82 ? 12.368 7.381 1.998 1.00 82.06 82 ASP A C 1
ATOM 651 O O . ASP A 1 82 ? 12.836 7.370 0.859 1.00 82.06 82 ASP A O 1
ATOM 655 N N . ARG A 1 83 ? 12.230 6.252 2.699 1.00 75.94 83 ARG A N 1
ATOM 656 C CA . ARG A 1 83 ? 12.673 4.948 2.187 1.00 75.94 83 ARG A CA 1
ATOM 657 C C . ARG A 1 83 ? 11.602 4.225 1.390 1.00 75.94 83 ARG A C 1
ATOM 659 O O . ARG A 1 83 ? 11.887 3.168 0.815 1.00 75.94 83 ARG A O 1
ATOM 666 N N . THR A 1 84 ? 10.390 4.776 1.324 1.00 84.75 84 THR A N 1
ATOM 667 C CA . THR A 1 84 ? 9.232 4.175 0.654 1.00 84.75 84 THR A CA 1
ATOM 668 C C . THR A 1 84 ? 9.026 2.733 1.120 1.00 84.75 84 THR A C 1
ATOM 670 O O . THR A 1 84 ? 9.087 1.791 0.326 1.00 84.75 84 THR A O 1
ATOM 673 N N . ARG A 1 85 ? 8.879 2.520 2.436 1.00 85.12 85 ARG A N 1
ATOM 674 C CA . ARG A 1 85 ? 8.844 1.161 2.994 1.00 85.12 85 ARG A CA 1
ATOM 675 C C . ARG A 1 85 ? 8.043 1.025 4.294 1.00 85.12 85 ARG A C 1
ATOM 677 O O . ARG A 1 85 ? 8.182 1.858 5.176 1.00 85.12 85 ARG A O 1
ATOM 684 N N . LEU A 1 86 ? 7.306 -0.079 4.446 1.00 84.94 86 LEU A N 1
ATOM 685 C CA . LEU A 1 86 ? 6.790 -0.583 5.722 1.00 84.94 86 LEU A CA 1
ATOM 686 C C . LEU A 1 86 ? 7.935 -1.144 6.577 1.00 84.94 86 LEU A C 1
ATOM 688 O O . LEU A 1 86 ? 8.665 -2.052 6.157 1.00 84.94 86 LEU A O 1
ATOM 692 N N . THR A 1 87 ? 8.060 -0.616 7.783 1.00 84.00 87 THR A N 1
ATOM 693 C CA . THR A 1 87 ? 9.049 -0.994 8.800 1.00 84.00 87 THR A CA 1
ATOM 694 C C . THR A 1 87 ? 8.411 -1.725 9.978 1.00 84.00 87 THR A C 1
ATOM 696 O O . THR A 1 87 ? 9.092 -2.501 10.649 1.00 84.00 87 THR A O 1
ATOM 699 N N . GLY A 1 88 ? 7.103 -1.553 10.178 1.00 77.94 88 GLY A N 1
ATOM 700 C CA . GLY A 1 88 ? 6.323 -2.235 11.203 1.00 77.94 88 GLY A CA 1
ATOM 701 C C . GLY A 1 88 ? 5.742 -3.580 10.762 1.00 77.94 88 GLY A C 1
ATOM 702 O O . GLY A 1 88 ? 6.252 -4.274 9.874 1.00 77.94 88 GLY A O 1
ATOM 703 N N . ILE A 1 89 ? 4.644 -3.956 11.417 1.00 78.69 89 ILE A N 1
ATOM 704 C CA . ILE A 1 89 ? 3.873 -5.163 11.114 1.00 78.69 89 ILE A CA 1
ATOM 705 C C . ILE A 1 89 ? 3.430 -5.141 9.646 1.00 78.69 89 ILE A C 1
ATOM 707 O O . ILE A 1 89 ? 2.991 -4.123 9.121 1.00 78.69 89 ILE A O 1
ATOM 711 N N . THR A 1 90 ? 3.551 -6.275 8.963 1.00 78.62 90 THR A N 1
ATOM 712 C CA . THR A 1 90 ? 3.180 -6.396 7.542 1.00 78.62 90 THR A CA 1
ATOM 713 C C . THR A 1 90 ? 2.113 -7.446 7.284 1.00 78.62 90 THR A C 1
ATOM 715 O O . THR A 1 90 ? 1.622 -7.536 6.167 1.00 78.62 90 THR A O 1
ATOM 718 N N . SER A 1 91 ? 1.723 -8.226 8.286 1.00 74.56 91 SER A N 1
ATOM 719 C CA . SER A 1 91 ? 0.703 -9.263 8.142 1.00 74.56 91 SER A CA 1
ATOM 720 C C . SER A 1 91 ? -0.446 -8.991 9.099 1.00 74.56 91 SER A C 1
ATOM 722 O O . SER A 1 91 ? -0.205 -8.684 10.270 1.00 74.56 91 SER A O 1
ATOM 724 N N . VAL A 1 92 ? -1.685 -9.133 8.614 1.00 71.12 92 VAL A N 1
ATOM 725 C CA . VAL A 1 92 ? -2.892 -8.906 9.427 1.00 71.12 92 VAL A CA 1
ATOM 726 C C . VAL A 1 92 ? -2.940 -9.918 10.576 1.00 71.12 92 VAL A C 1
ATOM 728 O O . VAL A 1 92 ? -3.357 -9.592 11.685 1.00 71.12 92 VAL A O 1
ATOM 731 N N . ASN A 1 93 ? -2.402 -11.123 10.361 1.00 65.38 93 ASN A N 1
ATOM 732 C CA . ASN A 1 93 ? -2.364 -12.177 11.373 1.00 65.38 93 ASN A CA 1
ATOM 733 C C . ASN A 1 93 ? -1.423 -11.880 12.560 1.00 65.38 93 ASN A C 1
ATOM 735 O O . ASN A 1 93 ? -1.513 -12.523 13.602 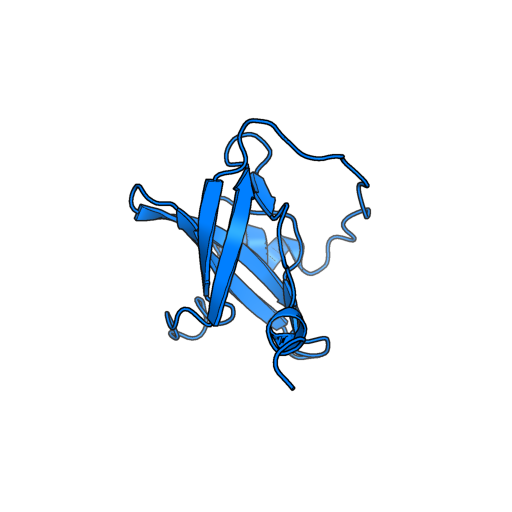1.00 65.38 93 ASN A O 1
ATOM 739 N N . THR A 1 94 ? -0.516 -10.901 12.441 1.00 57.06 94 THR A N 1
ATOM 740 C CA . THR A 1 94 ? 0.426 -10.568 13.530 1.00 57.06 94 THR A CA 1
ATOM 741 C C . THR A 1 94 ? -0.256 -9.815 14.681 1.00 57.06 94 THR A C 1
ATOM 743 O O . THR A 1 94 ? 0.276 -9.780 15.785 1.00 57.06 94 THR A O 1
ATOM 746 N N . LEU A 1 95 ? -1.449 -9.252 14.463 1.00 54.28 95 LEU A N 1
ATOM 747 C CA . LEU A 1 95 ? -2.193 -8.509 15.490 1.00 54.28 95 LEU A CA 1
ATOM 748 C C . LEU A 1 95 ? -3.076 -9.387 16.378 1.00 54.28 95 LEU A C 1
ATOM 750 O O . LEU A 1 95 ? -3.614 -8.899 17.365 1.00 54.28 95 LEU A O 1
ATOM 754 N N . PHE A 1 96 ? -3.191 -10.682 16.074 1.00 49.72 96 PHE A N 1
ATOM 755 C CA . PHE A 1 96 ? -3.963 -11.632 16.879 1.00 49.72 96 PHE A CA 1
ATOM 756 C C . PHE A 1 96 ? -3.134 -12.358 17.945 1.00 49.72 96 PHE A C 1
ATOM 758 O O . PHE A 1 96 ? -3.579 -13.366 18.489 1.00 49.72 96 PHE A O 1
ATOM 765 N N . VAL A 1 97 ? -1.940 -11.863 18.281 1.00 50.59 97 VAL A N 1
ATOM 766 C CA . VAL A 1 97 ? -1.139 -12.432 19.370 1.00 50.59 97 VAL A CA 1
ATOM 767 C C . VAL A 1 97 ? -0.982 -11.404 20.482 1.00 50.59 97 VAL A C 1
ATOM 769 O O . VAL A 1 97 ? -0.046 -10.608 20.455 1.00 50.59 97 VAL A O 1
ATOM 772 N N . SER A 1 98 ? -1.898 -11.453 21.457 1.00 50.00 98 SER A N 1
ATOM 773 C CA . SER A 1 98 ? -1.654 -11.413 22.917 1.00 50.00 98 SER A CA 1
ATOM 774 C C . SER A 1 98 ? -2.806 -10.725 23.661 1.00 50.00 98 SER A C 1
ATOM 776 O O . SER A 1 98 ? -2.758 -9.519 23.864 1.00 50.00 98 SER A O 1
ATOM 778 N N . ASP A 1 99 ? -3.803 -11.497 24.100 1.00 45.47 99 ASP A N 1
ATOM 779 C CA . ASP A 1 99 ? -4.377 -11.344 25.447 1.00 45.47 99 ASP A CA 1
ATOM 780 C C . ASP A 1 99 ? -5.081 -12.657 25.835 1.00 45.47 99 ASP A C 1
ATOM 782 O O . ASP A 1 99 ? -6.141 -12.993 25.303 1.00 45.47 99 ASP A O 1
ATOM 786 N N . ASN A 1 100 ? -4.432 -13.450 26.690 1.00 42.34 100 ASN A N 1
ATOM 787 C CA . ASN A 1 100 ? -5.064 -14.498 27.492 1.00 42.34 100 ASN A CA 1
ATOM 788 C C . ASN A 1 100 ? -4.346 -14.610 28.833 1.00 42.34 100 ASN A C 1
ATOM 790 O O . ASN A 1 100 ? -3.093 -14.615 28.813 1.00 42.34 100 ASN A O 1
#